Protein AF-Q6F8W6-F1 (afdb_monomer_lite)

Radius of gyration: 13.16 Å; chains: 1; bounding box: 26×30×39 Å

pLDDT: mean 78.67, std 20.3, range [34.34, 98.12]

Secondary structure (DSSP, 8-state):
-----------BTTB----EEEE---SSS---EEEEEE-SSEEEEEETT-S-EEEEETTTT-HHHHHHHHHHHHHTSSHHHHIIIIITT---

Foldseek 3Di:
DDDQDDDDFDDDPPDGFDWDKDQQPQVPVPLQWGIWTDGPFWIWTDGPVDPDIFIAGCVQLNPVLRVVLVVCRVVSDDNNVSCVPRPVPRTD

Sequence (92 aa):
MKIIQNSPILMMGSFLLRIIVERYLDLDGDSGVFSYEIGDTYIRVKFDKTIKIYQYSYYKAGQLHVEKMKILAKSGNGLNSYIMRNVKNLYD

Structure (mmCIF, N/CA/C/O backbone):
data_AF-Q6F8W6-F1
#
_entry.id   AF-Q6F8W6-F1
#
loop_
_atom_site.group_PDB
_atom_site.id
_atom_site.type_symbol
_atom_site.label_atom_id
_atom_site.label_alt_id
_atom_site.label_comp_id
_atom_site.label_asym_id
_atom_site.label_entity_id
_atom_site.label_seq_id
_atom_site.pdbx_PDB_ins_code
_atom_site.Cartn_x
_atom_site.Cartn_y
_atom_site.Cartn_z
_atom_site.occupancy
_atom_site.B_iso_or_equiv
_atom_site.auth_seq_id
_atom_site.auth_comp_id
_atom_site.auth_asym_id
_atom_site.auth_atom_id
_atom_site.pdbx_PDB_model_num
ATOM 1 N N . MET A 1 1 ? 7.489 -19.449 -12.091 1.00 34.34 1 MET A N 1
ATOM 2 C CA . MET A 1 1 ? 8.491 -19.824 -11.068 1.00 34.34 1 MET A CA 1
ATOM 3 C C . MET A 1 1 ? 8.125 -19.099 -9.775 1.00 34.34 1 MET A C 1
ATOM 5 O O . MET A 1 1 ? 8.274 -17.889 -9.711 1.00 34.34 1 MET A O 1
ATOM 9 N N . LYS A 1 2 ? 7.505 -19.788 -8.805 1.00 34.41 2 LYS A N 1
ATOM 10 C CA . LYS A 1 2 ? 7.104 -19.192 -7.515 1.00 34.41 2 LYS A CA 1
ATOM 11 C C . LYS A 1 2 ? 8.329 -19.161 -6.605 1.00 34.41 2 LYS A C 1
ATOM 13 O O . LYS A 1 2 ? 8.727 -20.206 -6.103 1.00 34.41 2 LYS A O 1
ATOM 18 N N . ILE A 1 3 ? 8.928 -17.989 -6.415 1.00 35.72 3 ILE A N 1
ATOM 19 C CA . ILE A 1 3 ? 9.964 -17.798 -5.399 1.00 35.72 3 ILE A CA 1
ATOM 20 C C . ILE A 1 3 ? 9.266 -17.238 -4.163 1.00 35.72 3 ILE A C 1
ATOM 22 O O . ILE A 1 3 ? 9.079 -16.034 -4.030 1.00 35.72 3 ILE A O 1
ATOM 26 N N . ILE A 1 4 ? 8.832 -18.130 -3.277 1.00 43.06 4 ILE A N 1
ATOM 27 C CA . ILE A 1 4 ? 8.384 -17.755 -1.937 1.00 43.06 4 ILE A CA 1
ATOM 28 C C . ILE A 1 4 ? 9.675 -17.578 -1.125 1.00 43.06 4 ILE A C 1
ATOM 30 O O . ILE A 1 4 ? 10.284 -18.567 -0.724 1.00 43.06 4 ILE A O 1
ATOM 34 N N . GLN A 1 5 ? 10.182 -16.347 -0.984 1.00 43.59 5 GLN A N 1
ATOM 35 C CA . GLN A 1 5 ? 11.339 -16.091 -0.116 1.00 43.59 5 GLN A CA 1
ATOM 36 C C . GLN A 1 5 ? 10.868 -16.027 1.342 1.00 43.59 5 GLN A C 1
ATOM 38 O O . GLN A 1 5 ? 9.958 -15.271 1.671 1.00 43.59 5 GLN A O 1
ATOM 43 N N . ASN A 1 6 ? 11.495 -16.838 2.199 1.00 42.50 6 ASN A N 1
ATOM 44 C CA . ASN A 1 6 ? 11.321 -16.865 3.652 1.00 42.50 6 ASN A CA 1
ATOM 45 C C . ASN A 1 6 ? 11.331 -15.449 4.262 1.00 42.50 6 ASN A C 1
ATOM 47 O O . ASN A 1 6 ? 12.392 -14.839 4.381 1.00 42.50 6 ASN A O 1
ATOM 51 N N . SER A 1 7 ? 10.175 -14.954 4.709 1.00 46.75 7 SER A N 1
ATOM 52 C CA . SER A 1 7 ? 10.107 -13.813 5.630 1.00 46.75 7 SER A CA 1
ATOM 53 C C . SER A 1 7 ? 10.309 -14.304 7.075 1.00 46.75 7 SER A C 1
ATOM 55 O O . SER A 1 7 ? 9.761 -15.353 7.429 1.00 46.75 7 SER A O 1
ATOM 57 N N . PRO A 1 8 ? 11.078 -13.595 7.923 1.00 40.84 8 PRO A N 1
ATOM 58 C CA . PRO A 1 8 ? 11.296 -13.991 9.311 1.00 40.84 8 PRO A CA 1
ATOM 59 C C . PRO A 1 8 ? 10.005 -13.855 10.129 1.00 40.84 8 PRO A C 1
ATOM 61 O O . PRO A 1 8 ? 9.321 -12.836 10.078 1.00 40.84 8 PRO A O 1
ATOM 64 N N . ILE A 1 9 ? 9.678 -14.897 10.893 1.00 48.91 9 ILE A N 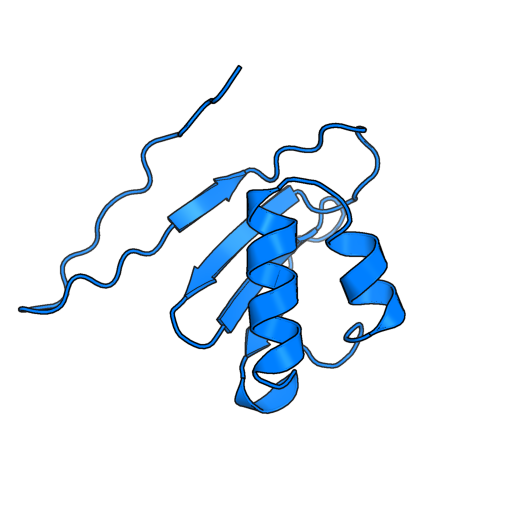1
ATOM 65 C CA . ILE A 1 9 ? 8.543 -14.920 11.822 1.00 48.91 9 ILE A CA 1
ATOM 66 C C . ILE A 1 9 ? 9.002 -14.252 13.122 1.00 48.91 9 ILE A C 1
ATOM 68 O O . ILE A 1 9 ? 9.881 -14.782 13.799 1.00 48.91 9 ILE A O 1
ATOM 72 N N . LEU A 1 10 ? 8.419 -13.106 13.482 1.00 43.94 10 LEU A N 1
ATOM 73 C CA . LEU A 1 10 ? 8.645 -12.483 14.787 1.00 43.94 10 LEU A CA 1
ATOM 74 C C . LEU A 1 10 ? 7.524 -12.917 15.743 1.00 43.94 10 LEU A C 1
ATOM 76 O O . LEU A 1 10 ? 6.363 -12.578 15.528 1.00 43.94 10 LEU A O 1
ATOM 80 N N . MET A 1 11 ? 7.854 -13.682 16.787 1.00 44.50 11 MET A N 1
ATOM 81 C CA . MET A 1 11 ? 6.885 -14.024 17.834 1.00 44.50 11 MET A CA 1
ATOM 82 C C . MET A 1 11 ? 6.726 -12.857 18.814 1.00 44.50 11 MET A C 1
ATOM 84 O O . MET A 1 11 ? 7.688 -12.450 19.462 1.00 44.50 11 MET A O 1
ATOM 88 N N . MET A 1 12 ? 5.498 -12.361 18.967 1.00 46.09 12 MET A N 1
ATOM 89 C CA . MET A 1 12 ? 5.092 -11.450 20.042 1.00 46.09 12 MET A CA 1
ATOM 90 C C . MET A 1 12 ? 3.982 -12.139 20.854 1.00 46.09 12 MET A C 1
ATOM 92 O O . MET A 1 12 ? 2.795 -11.931 20.616 1.00 46.09 12 MET A O 1
ATOM 96 N N . GLY A 1 13 ? 4.363 -13.015 21.790 1.00 65.88 13 GLY A N 1
ATOM 97 C CA . GLY A 1 13 ? 3.419 -13.762 22.636 1.00 65.88 13 GLY A CA 1
ATOM 98 C C . GLY A 1 13 ? 2.693 -14.914 21.920 1.00 65.88 13 GLY A C 1
ATOM 99 O O . GLY A 1 13 ? 3.265 -15.572 21.056 1.00 65.88 13 GLY A O 1
ATOM 100 N N . SER A 1 14 ? 1.436 -15.185 22.305 1.00 54.97 14 SER A N 1
ATOM 101 C CA . SER A 1 14 ? 0.618 -16.321 21.822 1.00 54.97 14 SER A CA 1
ATOM 102 C C . SER A 1 14 ? -0.049 -16.103 20.456 1.00 54.97 14 SER A C 1
ATOM 104 O O . SER A 1 14 ? -0.756 -16.990 19.979 1.00 54.97 14 SER A O 1
ATOM 106 N N . PHE A 1 15 ? 0.132 -14.933 19.836 1.00 52.56 15 PHE A N 1
ATOM 107 C CA . PHE A 1 15 ? -0.501 -14.573 18.568 1.00 52.56 15 PHE A CA 1
ATOM 108 C C . PHE A 1 15 ? 0.543 -14.511 17.446 1.00 52.56 15 PHE A C 1
ATOM 110 O O . PHE A 1 15 ? 1.535 -13.786 17.523 1.00 52.56 15 PHE A O 1
ATOM 117 N N . LEU A 1 16 ? 0.318 -15.297 16.393 1.00 49.62 16 LEU A N 1
ATOM 118 C CA . LEU A 1 16 ? 1.158 -15.345 15.197 1.00 49.62 16 LEU A CA 1
ATOM 119 C C . LEU A 1 16 ? 0.824 -14.152 14.289 1.00 49.62 16 LEU A C 1
ATOM 121 O O . LEU A 1 16 ? -0.017 -14.265 13.400 1.00 49.62 16 LEU A O 1
ATOM 125 N N . LEU A 1 17 ? 1.485 -13.008 14.485 1.00 52.41 17 LEU A N 1
ATOM 126 C CA . LEU A 1 17 ? 1.413 -11.908 13.520 1.00 52.41 17 LEU A CA 1
ATOM 127 C C . LEU A 1 17 ? 2.439 -12.156 12.409 1.00 52.41 17 LEU A C 1
ATOM 129 O O . LEU A 1 17 ? 3.630 -11.874 12.550 1.00 52.41 17 LEU A O 1
ATOM 133 N N . ARG A 1 18 ? 1.994 -12.746 11.298 1.00 54.59 18 ARG A N 1
ATOM 134 C CA . ARG A 1 18 ? 2.871 -13.018 10.155 1.00 54.59 18 ARG A CA 1
ATOM 135 C C . ARG A 1 18 ? 3.136 -11.716 9.392 1.00 54.59 18 ARG A C 1
ATOM 137 O O . ARG A 1 18 ? 2.366 -11.353 8.511 1.00 54.59 18 ARG A O 1
ATOM 144 N N . ILE A 1 19 ? 4.243 -11.043 9.699 1.00 56.00 19 ILE A N 1
ATOM 145 C CA . ILE A 1 19 ? 4.757 -9.942 8.878 1.00 56.00 19 ILE A CA 1
ATOM 146 C C . ILE A 1 19 ? 5.473 -10.541 7.666 1.00 56.00 19 ILE A C 1
ATOM 148 O O . ILE A 1 19 ? 6.520 -11.177 7.785 1.00 56.00 19 ILE A O 1
ATOM 152 N N . ILE A 1 20 ? 4.869 -10.385 6.491 1.00 61.91 20 ILE A N 1
ATOM 153 C CA . ILE A 1 20 ? 5.418 -10.876 5.225 1.00 61.91 20 ILE A CA 1
ATOM 154 C C . ILE A 1 20 ? 5.895 -9.661 4.446 1.00 61.91 20 ILE A C 1
ATOM 156 O O . ILE A 1 20 ? 5.078 -8.884 3.950 1.00 61.91 20 ILE A O 1
ATOM 160 N N . VAL A 1 21 ? 7.213 -9.507 4.349 1.00 66.00 21 VAL A N 1
ATOM 161 C CA . VAL A 1 21 ? 7.832 -8.569 3.412 1.00 66.00 21 VAL A CA 1
ATOM 162 C C . VAL A 1 21 ? 8.187 -9.368 2.168 1.00 66.00 21 VAL A C 1
ATOM 164 O O . VAL A 1 21 ? 9.090 -10.206 2.201 1.00 66.00 21 VAL A O 1
ATOM 167 N N . GLU A 1 22 ? 7.457 -9.128 1.083 1.00 64.25 22 GLU A N 1
ATOM 168 C CA . GLU A 1 22 ? 7.675 -9.785 -0.203 1.00 64.25 22 GLU A CA 1
ATOM 169 C C . GLU A 1 22 ? 8.191 -8.761 -1.220 1.00 64.25 22 GLU A C 1
ATOM 171 O O . GLU A 1 22 ? 7.713 -7.622 -1.314 1.00 64.25 22 GLU A O 1
ATOM 176 N N . ARG A 1 23 ? 9.212 -9.162 -1.990 1.00 69.19 23 ARG A N 1
ATOM 177 C CA . ARG A 1 23 ? 9.595 -8.396 -3.177 1.00 69.19 23 ARG A CA 1
ATOM 178 C C . ARG A 1 23 ? 8.442 -8.464 -4.160 1.00 69.19 23 ARG A C 1
ATOM 180 O O . ARG A 1 23 ? 7.905 -9.542 -4.412 1.00 69.19 23 ARG A O 1
ATOM 187 N N . TYR A 1 24 ? 8.067 -7.305 -4.681 1.00 64.44 24 TYR A N 1
ATOM 188 C CA . TYR A 1 24 ? 6.999 -7.243 -5.654 1.00 64.44 24 TYR A CA 1
ATOM 189 C C . TYR A 1 24 ? 7.465 -7.982 -6.908 1.00 64.44 24 TYR A C 1
ATOM 191 O O . TYR A 1 24 ? 8.561 -7.736 -7.415 1.00 64.44 24 TYR A O 1
ATOM 199 N N . LEU A 1 25 ? 6.672 -8.964 -7.335 1.00 58.41 25 LEU A N 1
ATOM 200 C CA . LEU A 1 25 ? 6.961 -9.757 -8.519 1.00 58.41 25 LEU A CA 1
ATOM 201 C C . LEU A 1 25 ? 6.621 -8.872 -9.719 1.00 58.41 25 LEU A C 1
ATOM 203 O O . LEU A 1 25 ? 5.507 -8.915 -10.218 1.00 58.41 25 LEU A O 1
ATOM 207 N N . ASP A 1 26 ? 7.545 -7.991 -10.088 1.00 56.97 26 ASP A N 1
ATOM 208 C CA . ASP A 1 26 ? 7.400 -7.055 -11.200 1.00 56.97 26 ASP A CA 1
ATOM 209 C C . ASP A 1 26 ? 7.434 -7.834 -12.525 1.00 56.97 26 ASP A C 1
ATOM 211 O O . ASP A 1 26 ? 8.466 -7.927 -13.183 1.00 56.97 26 ASP A O 1
ATOM 215 N N . LEU A 1 27 ? 6.319 -8.499 -12.853 1.00 53.56 27 LEU A N 1
ATOM 216 C CA . LEU A 1 27 ? 6.178 -9.401 -14.005 1.00 53.56 27 LEU A CA 1
ATOM 217 C C . LEU A 1 27 ? 6.413 -8.688 -15.345 1.00 53.56 27 LEU A C 1
ATOM 219 O O . LEU A 1 27 ? 6.811 -9.337 -16.312 1.00 53.56 27 LEU A O 1
ATOM 223 N N . ASP A 1 28 ? 6.221 -7.370 -15.356 1.00 52.78 28 ASP A N 1
ATOM 224 C CA . ASP A 1 28 ? 6.180 -6.534 -16.553 1.00 52.78 28 ASP A CA 1
ATOM 225 C C . ASP A 1 28 ? 7.309 -5.464 -16.549 1.00 52.78 28 ASP A C 1
ATOM 227 O O . ASP A 1 28 ? 7.596 -4.854 -17.579 1.00 52.78 28 ASP A O 1
ATOM 231 N N . GLY A 1 29 ? 8.027 -5.293 -15.424 1.00 53.28 29 GLY A N 1
ATOM 232 C CA . GLY A 1 29 ? 9.220 -4.435 -15.299 1.00 53.28 29 GLY A CA 1
ATOM 233 C C . GLY A 1 29 ? 8.954 -2.928 -15.162 1.00 53.28 29 GLY A C 1
ATOM 234 O O . GLY A 1 29 ? 9.881 -2.121 -15.261 1.00 53.28 29 GLY A O 1
ATOM 235 N N . ASP A 1 30 ? 7.695 -2.527 -14.999 1.00 54.53 30 ASP A N 1
ATOM 236 C CA . ASP A 1 30 ? 7.205 -1.158 -15.189 1.00 54.53 30 ASP A CA 1
ATOM 237 C C . ASP A 1 30 ? 6.318 -0.658 -14.034 1.00 54.53 30 ASP A C 1
ATOM 239 O O . ASP A 1 30 ? 5.849 0.488 -14.033 1.00 54.53 30 ASP A O 1
ATOM 243 N N . SER A 1 31 ? 6.103 -1.484 -13.008 1.00 63.97 31 SER A N 1
ATOM 244 C CA . SER A 1 31 ? 5.152 -1.159 -11.949 1.00 63.97 31 SER A CA 1
ATOM 245 C C . SER A 1 31 ? 5.654 -0.065 -11.004 1.00 63.97 31 SER A C 1
ATOM 247 O O . SER A 1 31 ? 4.843 0.569 -10.342 1.00 63.97 31 SER A O 1
ATOM 249 N N . GLY A 1 32 ? 6.958 0.209 -10.919 1.00 73.62 32 GLY A N 1
ATOM 250 C CA . GLY A 1 32 ? 7.521 1.209 -9.998 1.00 73.62 32 GLY A CA 1
ATOM 251 C C . GLY A 1 32 ? 7.384 0.848 -8.509 1.00 73.62 32 GLY A C 1
ATOM 252 O O . GLY A 1 32 ? 7.829 1.605 -7.647 1.00 73.62 32 GLY A O 1
ATOM 253 N N . VAL A 1 33 ? 6.796 -0.307 -8.172 1.00 84.62 33 VAL A N 1
ATOM 254 C CA . VAL A 1 33 ? 6.738 -0.837 -6.803 1.00 84.62 33 VAL A CA 1
ATOM 255 C C . VAL A 1 33 ? 7.910 -1.789 -6.599 1.00 84.62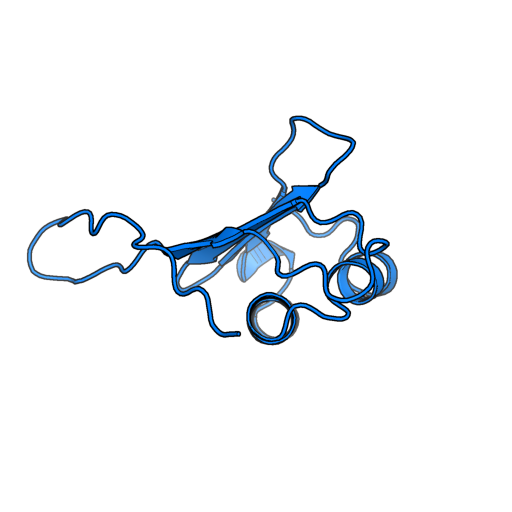 33 VAL A C 1
ATOM 257 O O . VAL A 1 33 ? 8.030 -2.802 -7.274 1.00 84.62 33 VAL A O 1
ATOM 260 N N . PHE A 1 34 ? 8.759 -1.482 -5.624 1.00 84.19 34 PHE A N 1
ATOM 261 C CA . PHE A 1 34 ? 9.942 -2.273 -5.295 1.00 84.19 34 PHE A CA 1
ATOM 262 C C . PHE A 1 34 ? 9.618 -3.432 -4.340 1.00 84.19 34 PHE A C 1
ATOM 264 O O . PHE A 1 34 ? 10.048 -4.572 -4.525 1.00 84.19 34 PHE A O 1
ATOM 271 N N . SER A 1 35 ? 8.867 -3.148 -3.278 1.00 86.94 35 SER A N 1
ATOM 272 C CA . SER A 1 35 ? 8.499 -4.141 -2.266 1.00 86.94 35 SER A CA 1
ATOM 273 C C . SER A 1 35 ? 7.245 -3.725 -1.518 1.00 86.94 35 SER A C 1
ATOM 275 O O . SER A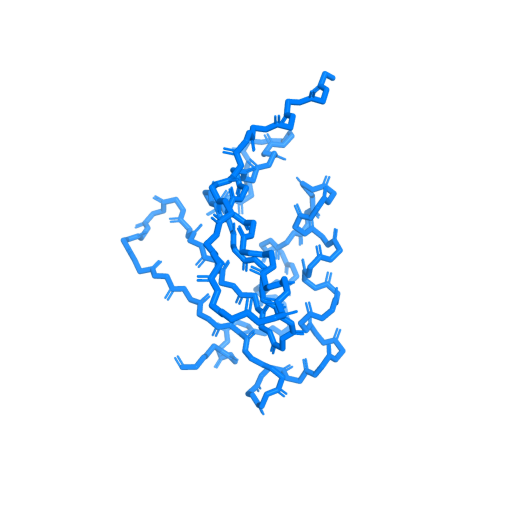 1 35 ? 6.885 -2.544 -1.493 1.00 86.94 35 SER A O 1
ATOM 277 N N . TYR A 1 36 ? 6.618 -4.685 -0.848 1.00 89.88 36 TYR A N 1
ATOM 278 C CA . TYR A 1 36 ? 5.470 -4.423 0.005 1.00 89.88 36 TYR A CA 1
ATOM 279 C C . TYR A 1 36 ? 5.505 -5.262 1.288 1.00 89.88 36 TYR A C 1
ATOM 281 O O . TYR A 1 36 ? 6.158 -6.302 1.359 1.00 89.88 36 TYR A O 1
ATOM 289 N N . GLU A 1 37 ? 4.790 -4.788 2.305 1.00 91.19 37 GLU A N 1
ATOM 290 C CA . GLU A 1 37 ? 4.567 -5.473 3.579 1.00 91.19 37 GLU A CA 1
ATOM 291 C C . GLU A 1 37 ? 3.065 -5.478 3.865 1.00 91.19 37 GLU A C 1
ATOM 293 O O . GLU A 1 37 ? 2.410 -4.435 3.792 1.00 91.19 37 GLU A O 1
ATOM 298 N N . ILE A 1 38 ? 2.511 -6.646 4.180 1.00 92.38 38 ILE A N 1
ATOM 299 C CA . ILE A 1 38 ? 1.097 -6.792 4.534 1.00 92.38 38 ILE A CA 1
ATOM 300 C C . ILE A 1 38 ? 0.980 -6.958 6.046 1.00 92.38 38 ILE A C 1
ATOM 302 O O . ILE A 1 38 ? 1.544 -7.896 6.605 1.00 92.38 38 ILE A O 1
ATOM 306 N N . GLY A 1 39 ? 0.201 -6.077 6.674 1.00 92.06 39 GLY A N 1
ATOM 307 C CA . GLY A 1 39 ? -0.305 -6.256 8.031 1.00 92.06 39 GLY A CA 1
ATOM 308 C C . GLY A 1 39 ? -1.806 -6.546 8.031 1.00 92.06 39 GLY A C 1
ATOM 309 O O . GLY A 1 39 ? -2.476 -6.469 6.997 1.00 92.06 39 GLY A O 1
ATOM 310 N N . ASP A 1 40 ? -2.365 -6.840 9.202 1.00 92.31 40 ASP A N 1
ATOM 311 C CA . ASP A 1 40 ? -3.788 -7.183 9.331 1.00 92.31 40 ASP A CA 1
ATOM 312 C C . ASP A 1 40 ? -4.702 -6.045 8.863 1.00 92.31 40 ASP A C 1
ATOM 314 O O . ASP A 1 40 ? -5.670 -6.271 8.140 1.00 92.31 40 ASP A O 1
ATOM 318 N N . THR A 1 41 ? -4.347 -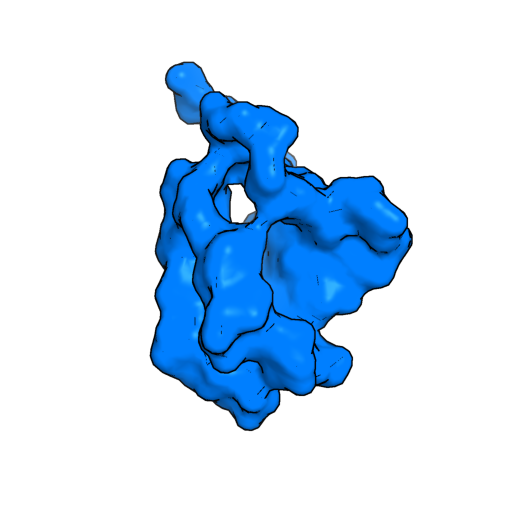4.803 9.188 1.00 94.88 41 THR A N 1
ATOM 319 C CA . THR A 1 41 ? -5.162 -3.605 8.923 1.00 94.88 41 THR A CA 1
ATOM 320 C C . THR A 1 41 ? -4.486 -2.595 8.000 1.00 94.88 41 THR A C 1
ATOM 322 O O . THR A 1 41 ? -4.970 -1.474 7.837 1.00 94.88 41 THR A O 1
ATOM 325 N N . TYR A 1 42 ? -3.357 -2.967 7.394 1.00 95.88 42 TYR A N 1
ATOM 326 C CA . TYR A 1 42 ? -2.595 -2.073 6.532 1.00 95.88 42 TYR A CA 1
ATOM 327 C C . TYR A 1 42 ? -1.823 -2.817 5.443 1.00 95.88 42 TYR A C 1
ATOM 329 O O . TYR A 1 42 ? -1.609 -4.029 5.495 1.00 95.88 42 TYR A O 1
ATOM 337 N N . ILE A 1 43 ? -1.356 -2.050 4.467 1.00 96.25 43 ILE A N 1
ATOM 338 C CA . ILE A 1 43 ? -0.285 -2.442 3.555 1.00 96.25 43 ILE A CA 1
ATOM 339 C C . ILE A 1 43 ? 0.746 -1.316 3.507 1.00 96.25 43 ILE A C 1
ATOM 341 O O . ILE A 1 43 ? 0.385 -0.141 3.437 1.00 96.25 43 ILE A O 1
ATOM 345 N N . ARG A 1 44 ? 2.032 -1.658 3.549 1.00 95.88 44 ARG A N 1
ATOM 346 C CA . ARG A 1 44 ? 3.119 -0.722 3.262 1.00 95.88 44 ARG A CA 1
ATOM 347 C C . ARG A 1 44 ? 3.693 -1.007 1.893 1.00 95.88 44 ARG A C 1
ATOM 349 O O . ARG A 1 44 ? 3.877 -2.162 1.523 1.00 95.88 44 ARG A O 1
ATOM 356 N N . VAL A 1 45 ? 3.998 0.052 1.160 1.00 92.50 45 VAL A N 1
ATOM 357 C CA . VAL A 1 45 ? 4.517 -0.019 -0.203 1.00 92.50 45 VAL A CA 1
ATOM 358 C C . VAL A 1 45 ? 5.766 0.845 -0.298 1.00 92.50 45 VAL A C 1
ATOM 360 O O . VAL A 1 45 ? 5.765 2.010 0.103 1.00 92.50 45 VAL A O 1
ATOM 363 N N . LYS A 1 46 ? 6.839 0.267 -0.835 1.00 90.19 46 LYS A N 1
ATOM 364 C CA . LYS A 1 46 ? 8.061 0.981 -1.199 1.00 90.19 46 LYS A CA 1
ATOM 365 C C . LYS A 1 46 ? 8.129 1.080 -2.716 1.00 90.19 46 LYS A C 1
ATOM 367 O O . LYS A 1 46 ? 8.065 0.058 -3.396 1.00 90.19 46 LYS A O 1
ATOM 372 N N . PHE A 1 47 ? 8.287 2.294 -3.228 1.00 88.62 47 PHE A N 1
ATOM 373 C CA . PHE A 1 47 ? 8.490 2.540 -4.656 1.00 88.62 47 PHE A CA 1
ATOM 374 C C . PHE A 1 47 ? 9.983 2.546 -5.009 1.00 88.62 47 PHE A C 1
ATOM 376 O O . PHE A 1 47 ? 10.828 2.825 -4.160 1.00 88.62 47 PHE A O 1
ATOM 383 N N . ASP A 1 48 ? 10.302 2.238 -6.262 1.00 82.69 48 ASP A N 1
ATOM 384 C CA . ASP A 1 48 ? 11.659 2.126 -6.814 1.00 82.69 48 ASP A CA 1
ATOM 385 C C . ASP A 1 48 ? 12.480 3.426 -6.709 1.00 82.69 48 ASP A C 1
ATOM 387 O O . ASP A 1 48 ? 13.659 3.401 -6.359 1.00 82.69 48 ASP A O 1
ATOM 391 N N . LYS A 1 49 ? 11.845 4.576 -6.953 1.00 81.31 49 LYS A N 1
ATOM 392 C CA . LYS A 1 49 ? 12.496 5.897 -7.026 1.00 81.31 49 LYS A CA 1
ATOM 393 C C . LYS A 1 49 ? 12.577 6.633 -5.695 1.00 81.31 49 LYS A C 1
ATOM 395 O O . LYS A 1 49 ? 13.080 7.754 -5.643 1.00 81.31 49 LYS A O 1
ATOM 400 N N . THR A 1 50 ? 12.059 6.051 -4.615 1.00 83.19 50 THR A N 1
ATOM 401 C CA . THR A 1 50 ? 11.983 6.732 -3.320 1.00 83.19 50 THR A CA 1
ATOM 402 C C . THR A 1 50 ? 12.488 5.849 -2.195 1.00 83.19 50 THR A C 1
ATOM 404 O O . THR A 1 50 ? 12.155 4.672 -2.111 1.00 83.19 50 THR A O 1
ATOM 407 N N . ILE A 1 51 ? 13.205 6.447 -1.246 1.00 86.31 51 ILE A N 1
ATOM 408 C CA . ILE A 1 51 ? 13.550 5.774 0.014 1.00 86.31 51 ILE A CA 1
ATOM 409 C C . ILE A 1 51 ? 12.351 5.643 0.965 1.00 86.31 51 ILE A C 1
ATOM 411 O O . ILE A 1 51 ? 12.415 4.887 1.931 1.00 86.31 51 ILE A O 1
ATOM 415 N N . LYS A 1 52 ? 11.270 6.394 0.714 1.00 89.75 52 LYS A N 1
ATOM 416 C CA . LYS A 1 52 ? 10.093 6.446 1.581 1.00 89.75 52 LYS A CA 1
ATOM 417 C C . LYS A 1 52 ? 9.268 5.165 1.473 1.00 89.75 52 LYS A C 1
ATOM 419 O O . LYS A 1 52 ? 9.115 4.588 0.398 1.00 89.75 52 LYS A O 1
ATOM 424 N N . ILE A 1 53 ? 8.710 4.766 2.611 1.00 92.12 53 ILE A N 1
ATOM 425 C CA . ILE A 1 53 ? 7.738 3.681 2.727 1.00 92.12 53 ILE A CA 1
ATOM 426 C C . ILE A 1 53 ? 6.384 4.328 2.995 1.00 92.12 53 ILE A C 1
ATOM 428 O O . ILE A 1 53 ? 6.250 5.118 3.927 1.00 92.12 53 ILE A O 1
ATOM 432 N N . TYR A 1 54 ? 5.398 4.000 2.170 1.00 94.81 54 TYR A N 1
ATOM 433 C CA . TYR A 1 54 ? 4.047 4.540 2.261 1.00 94.81 54 TYR A CA 1
ATOM 434 C C . TYR A 1 54 ? 3.147 3.511 2.923 1.00 94.81 54 TYR A C 1
ATOM 436 O O . TYR A 1 54 ? 2.997 2.409 2.396 1.00 94.81 54 TYR A O 1
ATOM 444 N N . GLN A 1 55 ? 2.562 3.852 4.068 1.00 97.44 55 GLN A N 1
ATOM 445 C CA . GLN A 1 55 ? 1.598 2.996 4.748 1.00 97.44 55 GLN A CA 1
ATOM 446 C C . GLN A 1 55 ? 0.182 3.402 4.362 1.00 97.44 55 GLN A C 1
ATOM 448 O O . GLN A 1 55 ? -0.159 4.574 4.415 1.00 97.44 55 GLN A O 1
ATOM 453 N N . TYR A 1 56 ? -0.639 2.428 4.002 1.00 97.44 56 TYR A N 1
ATOM 454 C CA . TYR A 1 56 ? -2.064 2.607 3.779 1.00 97.44 56 TYR A CA 1
ATOM 455 C C . TYR A 1 56 ? -2.812 1.774 4.814 1.00 97.44 56 TYR A C 1
ATOM 457 O O . TYR A 1 56 ? -2.827 0.543 4.724 1.00 97.44 56 TYR A O 1
ATOM 465 N N . SER A 1 57 ? -3.400 2.439 5.805 1.00 97.62 57 SER A N 1
ATOM 466 C CA . SER A 1 57 ? -4.211 1.815 6.848 1.00 97.62 57 SER A CA 1
ATOM 467 C C . SER A 1 57 ? -5.696 1.777 6.488 1.00 97.62 57 SER A C 1
ATOM 469 O O . SER A 1 57 ? -6.192 2.570 5.684 1.00 97.62 57 SER A O 1
ATOM 471 N N . TYR A 1 58 ? -6.447 0.893 7.148 1.00 97.69 58 TYR A N 1
ATOM 472 C CA . TYR A 1 58 ? -7.912 0.924 7.119 1.00 97.69 58 TYR A CA 1
ATOM 473 C C . TYR A 1 58 ? -8.484 2.269 7.567 1.00 97.69 58 TYR A C 1
ATOM 475 O O . TYR A 1 58 ? -9.550 2.649 7.095 1.00 97.69 58 TYR A O 1
ATOM 483 N N . TYR A 1 59 ? -7.781 2.979 8.452 1.00 96.94 59 TYR A N 1
ATOM 484 C CA . TYR A 1 59 ? -8.228 4.260 8.981 1.00 96.94 59 TYR A CA 1
ATOM 485 C C . TYR A 1 59 ? -8.231 5.353 7.907 1.00 96.94 59 TYR A C 1
ATOM 487 O O . TYR A 1 59 ? -9.228 6.055 7.759 1.00 96.94 59 TYR A O 1
ATOM 495 N N . LYS A 1 60 ? -7.145 5.481 7.132 1.00 97.19 60 LYS A N 1
ATOM 496 C CA . LYS A 1 60 ? -6.991 6.578 6.163 1.00 97.19 60 LYS A CA 1
ATOM 497 C C . LYS A 1 60 ? -7.375 6.198 4.736 1.00 97.19 60 LYS A C 1
ATOM 499 O O . LYS A 1 60 ? -8.040 6.973 4.055 1.00 97.19 60 LYS A O 1
ATOM 504 N N . ALA A 1 61 ? -6.985 5.004 4.290 1.00 96.56 61 ALA A N 1
ATOM 505 C CA . ALA A 1 61 ? -7.271 4.518 2.941 1.00 96.56 61 ALA A CA 1
ATOM 506 C C . ALA A 1 61 ? -8.577 3.721 2.853 1.00 96.56 61 ALA A C 1
ATOM 508 O O . ALA A 1 61 ? -9.059 3.486 1.751 1.00 96.56 61 ALA A O 1
ATOM 509 N N . GLY A 1 62 ? -9.155 3.299 3.981 1.00 97.81 62 GLY A N 1
ATOM 510 C CA . GLY A 1 62 ? -10.358 2.471 4.012 1.00 97.81 62 GLY A CA 1
ATOM 511 C C . GLY A 1 62 ? -10.078 0.986 3.757 1.00 97.81 62 GLY A C 1
ATOM 512 O O . GLY A 1 62 ? -9.232 0.604 2.943 1.00 97.81 62 GLY A O 1
ATOM 513 N N . GLN A 1 63 ? -10.833 0.122 4.439 1.00 97.69 63 GLN A N 1
ATOM 514 C CA . GLN A 1 63 ? -10.659 -1.335 4.376 1.00 97.69 63 GLN A CA 1
ATOM 515 C C . GLN A 1 63 ? -10.750 -1.890 2.949 1.00 97.69 63 GLN A C 1
ATOM 517 O O . GLN A 1 63 ? -9.912 -2.693 2.546 1.00 97.69 63 GLN A O 1
ATOM 522 N N . LEU A 1 64 ? -11.725 -1.424 2.163 1.00 98.00 64 LEU A N 1
ATOM 523 C CA . LEU A 1 64 ? -11.937 -1.887 0.790 1.00 98.00 64 LEU A CA 1
ATOM 524 C C . LEU A 1 64 ? -10.699 -1.668 -0.092 1.00 98.00 64 LEU A C 1
ATOM 526 O O . LEU A 1 64 ? -10.304 -2.561 -0.845 1.00 98.00 64 LEU A O 1
ATOM 530 N N . HIS A 1 65 ? -10.054 -0.505 0.017 1.00 98.12 65 HIS A N 1
ATOM 531 C CA . HIS A 1 65 ? -8.872 -0.221 -0.785 1.00 98.12 65 HIS A CA 1
ATOM 532 C C . HIS A 1 65 ? -7.655 -1.002 -0.307 1.00 98.12 65 HIS A C 1
ATOM 534 O O . HIS A 1 65 ? -6.923 -1.532 -1.142 1.00 98.12 65 HIS A O 1
ATOM 540 N N . VAL A 1 66 ? -7.453 -1.109 1.007 1.00 97.69 66 VAL A N 1
ATOM 541 C CA . VAL A 1 66 ? -6.331 -1.864 1.575 1.00 97.69 66 VAL A CA 1
ATOM 542 C C . VAL A 1 66 ? -6.417 -3.344 1.204 1.00 97.69 66 VAL A C 1
ATOM 544 O O . VAL A 1 66 ? -5.432 -3.899 0.721 1.00 97.69 66 VAL A O 1
ATOM 547 N N . GLU A 1 67 ? -7.588 -3.971 1.319 1.00 97.62 67 GLU A N 1
ATOM 548 C CA . GLU A 1 67 ? -7.765 -5.374 0.924 1.00 97.62 67 GLU A CA 1
ATOM 549 C C . GLU A 1 67 ? -7.539 -5.584 -0.576 1.00 97.62 67 GLU A C 1
ATOM 551 O O . GLU A 1 67 ? -6.839 -6.515 -0.985 1.00 97.62 67 GLU A O 1
ATOM 556 N N . LYS A 1 68 ? -8.040 -4.671 -1.419 1.00 97.56 68 LYS A N 1
ATOM 557 C CA . LYS A 1 68 ? -7.778 -4.729 -2.862 1.00 97.56 68 LYS A CA 1
ATOM 558 C C . LYS A 1 68 ? -6.286 -4.591 -3.177 1.00 97.56 68 LYS A C 1
ATOM 560 O O . LYS A 1 68 ? -5.779 -5.337 -4.014 1.00 97.56 68 LYS A O 1
ATOM 565 N N . MET A 1 69 ? -5.574 -3.692 -2.495 1.00 95.25 69 MET A N 1
ATOM 566 C CA . MET A 1 69 ? -4.125 -3.534 -2.646 1.00 95.25 69 MET A CA 1
ATOM 567 C C . MET A 1 69 ? -3.361 -4.791 -2.228 1.00 95.25 69 MET A C 1
ATOM 569 O O . MET A 1 69 ? -2.465 -5.207 -2.956 1.00 95.25 69 MET A O 1
ATOM 573 N N . LYS A 1 70 ? -3.735 -5.448 -1.122 1.00 94.38 70 LYS A N 1
ATOM 574 C CA . LYS A 1 70 ? -3.126 -6.722 -0.696 1.00 94.38 70 LYS A CA 1
ATOM 575 C C . LYS A 1 70 ? -3.277 -7.818 -1.757 1.00 94.38 70 LYS A C 1
ATOM 577 O O . LYS A 1 70 ? -2.341 -8.587 -1.970 1.00 94.38 70 LYS A O 1
ATOM 582 N N . ILE A 1 71 ? -4.427 -7.890 -2.432 1.00 94.12 71 ILE A N 1
ATOM 583 C CA . ILE A 1 71 ? -4.660 -8.847 -3.528 1.00 94.12 71 ILE A CA 1
ATOM 584 C C . ILE A 1 71 ? -3.729 -8.554 -4.712 1.00 94.12 71 ILE A C 1
ATOM 586 O O . ILE A 1 71 ? -3.053 -9.465 -5.184 1.00 94.12 71 ILE A O 1
ATOM 590 N N . LEU A 1 72 ? -3.659 -7.292 -5.153 1.00 91.75 72 LEU A N 1
ATOM 591 C CA . LEU A 1 72 ? -2.803 -6.869 -6.272 1.00 91.75 72 LEU A CA 1
ATOM 592 C C . LEU A 1 72 ? -1.308 -7.051 -5.963 1.00 91.75 72 LEU A C 1
ATOM 594 O O . LEU A 1 72 ? -0.530 -7.446 -6.827 1.00 91.75 72 LEU A O 1
ATOM 598 N N . ALA A 1 73 ? -0.916 -6.808 -4.710 1.00 89.81 73 ALA A N 1
ATOM 599 C CA . ALA A 1 73 ? 0.436 -7.036 -4.217 1.00 89.81 73 ALA A CA 1
ATOM 600 C C . ALA A 1 73 ? 0.856 -8.503 -4.370 1.00 89.81 73 ALA A C 1
ATOM 602 O O . ALA A 1 73 ? 1.896 -8.796 -4.957 1.00 89.81 73 ALA A O 1
ATOM 603 N N . LYS A 1 74 ? -0.007 -9.424 -3.924 1.00 87.25 74 LYS A N 1
ATOM 604 C CA . LYS A 1 74 ? 0.219 -10.873 -4.025 1.00 87.25 74 LYS A CA 1
ATOM 605 C C . LYS A 1 74 ? 0.185 -11.393 -5.461 1.00 87.25 74 LYS A C 1
ATOM 607 O O . LYS A 1 74 ? 0.846 -12.387 -5.751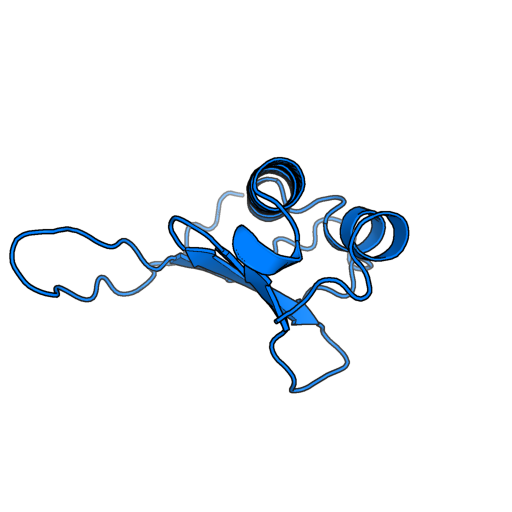 1.00 87.25 74 LYS A O 1
ATOM 612 N N . SER A 1 75 ? -0.590 -10.769 -6.351 1.00 86.75 75 SER A N 1
ATOM 613 C CA . SER A 1 75 ? -0.611 -11.147 -7.769 1.00 86.75 75 SER A CA 1
ATOM 614 C C . SER A 1 75 ? 0.577 -10.596 -8.559 1.00 86.75 75 SER A C 1
ATOM 616 O O . SER A 1 75 ? 0.828 -11.089 -9.654 1.00 86.75 75 SER A O 1
ATOM 618 N N . GLY A 1 76 ? 1.293 -9.595 -8.031 1.00 82.81 76 GLY A N 1
ATOM 619 C CA . GLY A 1 76 ? 2.430 -8.960 -8.705 1.00 82.81 76 GLY A CA 1
ATOM 620 C C . GLY A 1 76 ? 2.041 -8.079 -9.897 1.00 82.81 76 GLY A C 1
ATOM 621 O O . GLY A 1 76 ? 2.891 -7.727 -10.702 1.00 82.81 76 GLY A O 1
ATOM 622 N N . ASN A 1 77 ? 0.765 -7.705 -10.043 1.00 81.81 77 ASN A N 1
ATOM 623 C CA . ASN A 1 77 ? 0.307 -6.892 -11.174 1.00 81.81 77 ASN A CA 1
ATOM 624 C C . ASN A 1 77 ? -0.734 -5.848 -10.733 1.00 81.81 77 ASN A C 1
ATOM 626 O O . ASN A 1 77 ? -1.626 -6.140 -9.935 1.00 81.81 77 ASN A O 1
ATOM 630 N N . GLY A 1 78 ? -0.615 -4.622 -11.257 1.00 88.31 78 GLY A N 1
ATOM 631 C CA . GLY A 1 78 ? -1.638 -3.576 -11.159 1.00 88.31 78 GLY A CA 1
ATOM 632 C C . GLY A 1 78 ? -1.643 -2.742 -9.874 1.00 88.31 78 GLY A C 1
ATOM 633 O O . GLY A 1 78 ? -2.426 -1.793 -9.783 1.00 88.31 78 GLY A O 1
ATOM 634 N N . LEU A 1 79 ? -0.777 -3.033 -8.894 1.00 91.94 79 LEU A N 1
ATOM 635 C CA . LEU A 1 79 ? -0.761 -2.317 -7.612 1.00 91.94 79 LEU A CA 1
ATOM 636 C C . LEU A 1 79 ? -0.488 -0.813 -7.780 1.00 91.94 79 LEU A C 1
ATOM 638 O O . LEU A 1 79 ? -1.240 0.006 -7.255 1.00 91.94 79 LEU A O 1
ATOM 642 N N . ASN A 1 80 ? 0.535 -0.431 -8.547 1.00 91.00 80 ASN A N 1
ATOM 643 C CA . ASN A 1 80 ? 0.879 0.981 -8.740 1.00 91.00 80 ASN A CA 1
ATOM 644 C C . ASN A 1 80 ? -0.236 1.775 -9.424 1.00 91.00 80 ASN A C 1
ATOM 646 O O . ASN A 1 80 ? -0.655 2.820 -8.928 1.00 91.00 80 ASN A O 1
ATOM 650 N N . SER A 1 81 ? -0.773 1.257 -10.532 1.00 91.88 81 SER A N 1
ATOM 651 C CA . SER A 1 81 ? -1.876 1.909 -11.243 1.00 91.88 81 SER A CA 1
ATOM 652 C C . SER A 1 81 ? -3.101 2.073 -10.345 1.00 91.88 81 SER A C 1
ATOM 654 O O . SER A 1 81 ? -3.759 3.112 -10.387 1.00 91.88 81 SER A O 1
ATOM 656 N N . TYR A 1 82 ? -3.396 1.077 -9.506 1.00 94.56 82 TYR A N 1
ATOM 657 C CA . TYR A 1 82 ? -4.484 1.163 -8.541 1.00 94.56 82 TYR A CA 1
ATOM 658 C C . TYR A 1 82 ? -4.239 2.250 -7.491 1.00 94.56 82 TYR A C 1
ATOM 660 O O . TYR A 1 82 ? -5.144 3.052 -7.246 1.00 94.56 82 TYR A O 1
ATOM 668 N N . ILE A 1 83 ? -3.027 2.320 -6.925 1.00 94.56 83 ILE A N 1
ATOM 669 C CA . ILE A 1 83 ? -2.646 3.360 -5.961 1.00 94.56 83 ILE A CA 1
ATOM 670 C C . ILE A 1 83 ? -2.808 4.741 -6.591 1.00 94.56 83 ILE A C 1
ATOM 672 O O . ILE A 1 83 ? -3.518 5.580 -6.043 1.00 94.56 83 ILE A O 1
ATOM 676 N N . MET A 1 84 ? -2.227 4.959 -7.773 1.00 92.31 84 MET A N 1
ATOM 677 C CA . MET A 1 84 ? -2.270 6.254 -8.454 1.00 92.31 84 MET A CA 1
ATOM 678 C C . MET A 1 84 ? -3.693 6.725 -8.773 1.00 92.31 84 MET A C 1
ATOM 680 O O . MET A 1 84 ? -3.947 7.927 -8.732 1.00 92.31 84 MET A O 1
ATOM 684 N N . ARG A 1 85 ? -4.615 5.802 -9.076 1.00 95.50 85 ARG A N 1
ATOM 685 C CA . ARG A 1 85 ? -6.004 6.129 -9.439 1.00 95.50 85 ARG A CA 1
ATOM 686 C C . ARG A 1 85 ? -6.933 6.305 -8.240 1.00 95.50 85 ARG A C 1
ATOM 688 O O . ARG A 1 85 ? -7.839 7.123 -8.321 1.00 95.50 85 ARG A O 1
ATOM 695 N N . ASN A 1 86 ? -6.742 5.537 -7.166 1.00 97.06 86 ASN A N 1
ATOM 696 C CA . ASN A 1 86 ? -7.743 5.436 -6.095 1.00 97.06 86 ASN A CA 1
ATOM 697 C C . ASN A 1 86 ? -7.277 6.010 -4.757 1.00 97.06 86 ASN A C 1
ATOM 699 O O . ASN A 1 86 ? -8.086 6.571 -4.029 1.00 97.06 86 ASN A O 1
ATOM 703 N N . VAL A 1 87 ? -5.997 5.853 -4.407 1.00 96.44 87 VAL A N 1
ATOM 704 C CA . VAL A 1 87 ? -5.526 6.110 -3.034 1.00 96.44 87 VAL A CA 1
ATOM 705 C C . VAL A 1 87 ? -4.229 6.910 -2.958 1.00 96.44 87 VAL A C 1
ATOM 707 O O . VAL A 1 87 ? -3.609 6.957 -1.905 1.00 96.44 87 VAL A O 1
ATOM 710 N N . LYS A 1 88 ? -3.824 7.588 -4.038 1.00 93.69 88 LYS A N 1
ATOM 711 C CA . LYS A 1 88 ? -2.523 8.271 -4.179 1.00 93.69 88 LYS A CA 1
ATOM 712 C C . LYS A 1 88 ? -2.095 9.102 -2.961 1.00 93.69 88 LYS A C 1
ATOM 714 O O . LYS A 1 88 ? -0.918 9.107 -2.619 1.00 93.69 88 LYS A O 1
ATOM 719 N N . ASN A 1 89 ? -3.042 9.783 -2.314 1.00 95.31 89 ASN A N 1
ATOM 720 C CA . ASN A 1 89 ? -2.792 10.677 -1.178 1.00 95.31 89 ASN A CA 1
ATOM 721 C C . ASN A 1 89 ? -3.410 10.175 0.143 1.00 95.31 89 ASN A C 1
ATOM 723 O O . ASN A 1 89 ? -3.517 10.938 1.098 1.00 95.31 89 ASN A O 1
ATOM 727 N N . LEU A 1 90 ? -3.847 8.914 0.197 1.00 96.25 90 LEU A N 1
ATOM 728 C CA . LEU A 1 90 ? -4.522 8.316 1.356 1.00 96.25 90 LEU A CA 1
ATOM 729 C C . LEU A 1 90 ? -3.583 7.440 2.206 1.00 96.25 90 LEU A C 1
ATOM 731 O O . LEU A 1 90 ? -4.036 6.545 2.913 1.00 96.25 90 LEU A O 1
ATOM 735 N N . TYR A 1 91 ? -2.274 7.683 2.123 1.00 94.69 91 TYR A N 1
ATOM 736 C CA . TYR A 1 91 ? -1.265 7.054 2.979 1.00 94.69 91 TYR A CA 1
ATOM 737 C C . TYR A 1 91 ? -1.158 7.790 4.317 1.00 94.69 91 TYR A C 1
ATOM 739 O O . TYR A 1 91 ? -1.357 9.003 4.331 1.00 94.69 91 TYR A O 1
ATOM 747 N N . ASP A 1 92 ? -0.857 7.089 5.413 1.00 93.19 92 ASP A N 1
ATOM 748 C CA . ASP A 1 92 ? -0.749 7.629 6.783 1.00 93.19 92 ASP A CA 1
ATOM 749 C C . ASP A 1 92 ? 0.284 8.755 6.912 1.00 93.19 92 ASP A C 1
ATOM 751 O O . ASP A 1 92 ? 1.429 8.598 6.429 1.00 93.19 92 ASP A O 1
#

Organism: Acinetobacter baylyi (str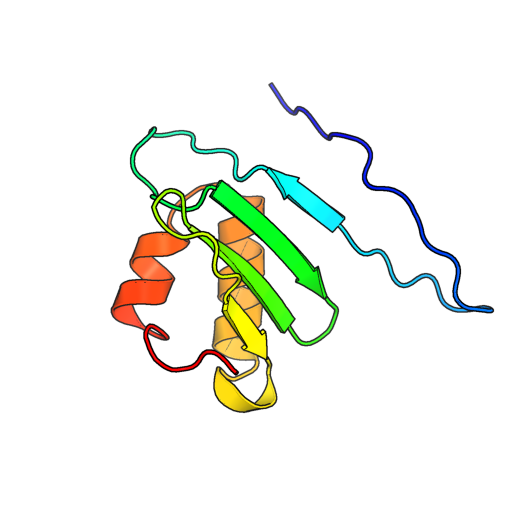ain ATCC 33305 / BD413 / ADP1) (NCBI:txid62977)